Protein AF-A0A1I1K9H1-F1 (afdb_monomer_lite)

Sequence (84 aa):
MATPRFLTLDDVAETLNVSWSQAYALVRRKELIAIQIGGRGQWRVERDELERFIQQKYAEARGTTPPPEPSRAEAGVEGRTQDA

Structure (mmCIF, N/CA/C/O backbone):
data_AF-A0A1I1K9H1-F1
#
_entry.id   AF-A0A1I1K9H1-F1
#
loop_
_atom_site.group_PDB
_atom_site.id
_atom_site.type_symbol
_atom_site.label_atom_id
_atom_site.label_alt_id
_atom_site.label_comp_id
_atom_site.label_asym_id
_atom_site.label_entity_id
_atom_site.label_seq_id
_atom_site.pdbx_PDB_ins_code
_atom_site.Cartn_x
_atom_site.Cartn_y
_atom_site.Cartn_z
_atom_site.occupancy
_atom_site.B_iso_or_equiv
_atom_site.auth_seq_id
_atom_site.auth_comp_id
_atom_site.auth_asym_id
_atom_site.auth_atom_id
_atom_site.pdbx_PDB_model_num
ATOM 1 N N . MET A 1 1 ? -16.241 0.654 -19.502 1.00 49.34 1 MET A N 1
ATOM 2 C CA . MET A 1 1 ? -14.803 1.007 -19.522 1.00 49.34 1 MET A CA 1
ATOM 3 C C . MET A 1 1 ? -14.062 -0.070 -18.748 1.00 49.34 1 MET A C 1
ATOM 5 O O . MET A 1 1 ? -14.571 -0.473 -17.711 1.00 49.34 1 MET A O 1
ATOM 9 N N . ALA A 1 2 ? -12.955 -0.604 -19.266 1.00 74.94 2 ALA A N 1
ATOM 10 C CA . ALA A 1 2 ? -12.210 -1.660 -18.582 1.00 74.94 2 ALA A CA 1
ATOM 11 C C . ALA A 1 2 ? -11.412 -1.066 -17.414 1.00 74.94 2 ALA A C 1
ATOM 13 O O . ALA A 1 2 ? -10.630 -0.137 -17.602 1.00 74.94 2 ALA A O 1
ATOM 14 N N . THR A 1 3 ? -11.627 -1.593 -16.215 1.00 78.31 3 THR A N 1
ATOM 15 C CA . THR A 1 3 ? -10.903 -1.183 -15.013 1.00 78.31 3 THR A CA 1
ATOM 16 C C . THR A 1 3 ? -9.483 -1.772 -15.044 1.00 78.31 3 THR A C 1
ATOM 18 O O . THR A 1 3 ? -9.347 -2.983 -15.232 1.00 78.31 3 THR A O 1
ATOM 21 N N . PRO A 1 4 ? -8.411 -0.975 -14.865 1.00 89.69 4 PRO A N 1
ATOM 22 C CA . PRO A 1 4 ? -7.043 -1.485 -14.938 1.00 89.69 4 PRO A CA 1
ATOM 23 C C . PRO A 1 4 ? -6.760 -2.481 -13.805 1.00 89.69 4 PRO A C 1
ATOM 25 O O . PRO A 1 4 ? -7.157 -2.255 -12.656 1.00 89.69 4 PRO A O 1
ATOM 28 N N . ARG A 1 5 ? -6.065 -3.579 -14.134 1.00 94.88 5 ARG A N 1
ATOM 29 C CA . ARG A 1 5 ? -5.676 -4.633 -13.177 1.00 94.88 5 ARG A CA 1
ATOM 30 C C . ARG A 1 5 ? -4.568 -4.181 -12.225 1.00 94.88 5 ARG A C 1
ATOM 32 O O . ARG A 1 5 ? -4.605 -4.511 -11.046 1.00 94.88 5 ARG A O 1
ATOM 39 N N . PHE A 1 6 ? -3.601 -3.429 -12.742 1.00 96.75 6 PHE A N 1
ATOM 40 C CA . PHE A 1 6 ? -2.466 -2.919 -11.980 1.00 96.75 6 PHE A CA 1
ATOM 41 C C . PHE A 1 6 ? -2.595 -1.414 -11.776 1.00 96.75 6 PHE A C 1
ATOM 43 O O . PHE A 1 6 ? -2.866 -0.679 -12.723 1.00 96.75 6 PHE A O 1
ATOM 50 N N . LEU A 1 7 ? -2.366 -0.989 -10.543 1.00 96.69 7 LEU A N 1
ATOM 51 C CA . LEU A 1 7 ? -2.419 0.380 -10.061 1.00 96.69 7 LEU A CA 1
ATOM 52 C C . LEU A 1 7 ? -1.002 0.923 -9.873 1.00 96.69 7 LEU A C 1
ATOM 54 O O . LEU A 1 7 ? -0.080 0.192 -9.488 1.00 96.69 7 LEU A O 1
ATOM 58 N N . THR A 1 8 ? -0.825 2.210 -10.145 1.00 96.81 8 THR A N 1
ATOM 59 C CA . THR A 1 8 ? 0.371 2.953 -9.740 1.00 96.81 8 THR A CA 1
ATOM 60 C C . THR A 1 8 ? 0.304 3.299 -8.250 1.00 96.81 8 THR A C 1
ATOM 62 O O . THR A 1 8 ? -0.744 3.184 -7.619 1.00 96.81 8 THR A O 1
ATOM 65 N N . LEU A 1 9 ? 1.427 3.722 -7.661 1.00 97.06 9 LEU A N 1
ATOM 66 C CA . LEU A 1 9 ? 1.413 4.213 -6.278 1.00 97.06 9 LEU A CA 1
ATOM 67 C C . LEU A 1 9 ? 0.602 5.505 -6.127 1.00 97.06 9 LEU A C 1
ATOM 69 O O . LEU A 1 9 ? 0.039 5.722 -5.060 1.00 97.06 9 LEU A O 1
ATOM 73 N N . ASP A 1 10 ? 0.508 6.314 -7.183 1.00 97.62 10 ASP A N 1
ATOM 74 C CA . ASP A 1 10 ? -0.363 7.486 -7.233 1.00 97.62 10 ASP A CA 1
ATOM 75 C C . ASP A 1 10 ? -1.841 7.079 -7.146 1.00 97.62 10 ASP A C 1
ATOM 77 O O . ASP A 1 10 ? -2.544 7.560 -6.261 1.00 97.62 10 ASP A O 1
ATOM 81 N N . ASP A 1 11 ? -2.281 6.104 -7.953 1.00 97.56 11 ASP A N 1
ATOM 82 C CA . ASP A 1 11 ? -3.664 5.593 -7.901 1.00 97.56 11 ASP A CA 1
ATOM 83 C C . ASP A 1 11 ? -4.007 5.008 -6.517 1.00 97.56 11 ASP A C 1
ATOM 85 O O . ASP A 1 11 ? -5.114 5.170 -6.003 1.00 97.56 11 ASP A O 1
ATOM 89 N N . VAL A 1 12 ? -3.054 4.306 -5.894 1.00 97.81 12 VAL A N 1
ATOM 90 C CA . VAL A 1 12 ? -3.215 3.742 -4.543 1.00 97.81 12 VAL A CA 1
ATOM 91 C C . VAL A 1 12 ? -3.317 4.849 -3.495 1.00 97.81 12 VAL A C 1
ATOM 93 O O . VAL A 1 12 ? -4.157 4.766 -2.599 1.00 97.81 12 VAL A O 1
ATOM 96 N N . ALA A 1 13 ? -2.470 5.875 -3.596 1.00 98.31 13 ALA A N 1
ATOM 97 C CA . ALA A 1 13 ? -2.478 7.015 -2.690 1.00 98.31 13 ALA A CA 1
ATOM 98 C C . ALA A 1 13 ? -3.808 7.776 -2.765 1.00 98.31 13 ALA A C 1
ATOM 100 O O . ALA A 1 13 ? -4.390 8.082 -1.725 1.00 98.31 13 ALA A O 1
ATOM 101 N N . GLU A 1 14 ? -4.325 7.993 -3.976 1.00 97.88 14 GLU A N 1
ATOM 102 C CA . GLU A 1 14 ? -5.646 8.580 -4.201 1.00 97.88 14 GLU A CA 1
ATOM 103 C C . GLU A 1 14 ? -6.757 7.704 -3.606 1.00 97.88 14 GLU A C 1
ATOM 105 O O . GLU A 1 14 ? -7.579 8.187 -2.830 1.00 97.88 14 GLU A O 1
ATOM 110 N N . THR A 1 15 ? -6.737 6.397 -3.887 1.00 97.00 15 THR A N 1
ATOM 111 C CA . THR A 1 15 ? -7.774 5.456 -3.426 1.00 97.00 15 THR A CA 1
ATOM 112 C C . THR A 1 15 ? -7.853 5.378 -1.900 1.00 97.00 15 THR A C 1
ATOM 114 O O . THR A 1 15 ? -8.942 5.351 -1.332 1.00 97.00 15 THR A O 1
ATOM 117 N N . LEU A 1 16 ? -6.703 5.337 -1.223 1.00 97.38 16 LEU A N 1
ATOM 118 C CA . LEU A 1 16 ? -6.631 5.273 0.238 1.00 97.38 16 LEU A CA 1
ATOM 119 C C . LEU A 1 16 ? -6.686 6.656 0.904 1.00 97.38 16 LEU A C 1
ATOM 121 O O . LEU A 1 16 ? -6.681 6.729 2.133 1.00 97.38 16 LEU A O 1
ATOM 125 N N . ASN A 1 17 ? -6.731 7.735 0.117 1.00 98.12 17 ASN A N 1
ATOM 126 C CA . ASN A 1 17 ? -6.671 9.119 0.580 1.00 98.12 17 ASN A CA 1
ATOM 127 C C . ASN A 1 17 ? -5.472 9.387 1.515 1.00 98.12 17 ASN A C 1
ATOM 129 O O . ASN A 1 17 ? -5.606 9.917 2.620 1.00 98.12 17 ASN A O 1
ATOM 133 N N . VAL A 1 18 ? -4.282 8.982 1.069 1.00 98.00 18 VAL A N 1
ATOM 134 C CA . VAL A 1 18 ? -3.002 9.161 1.771 1.00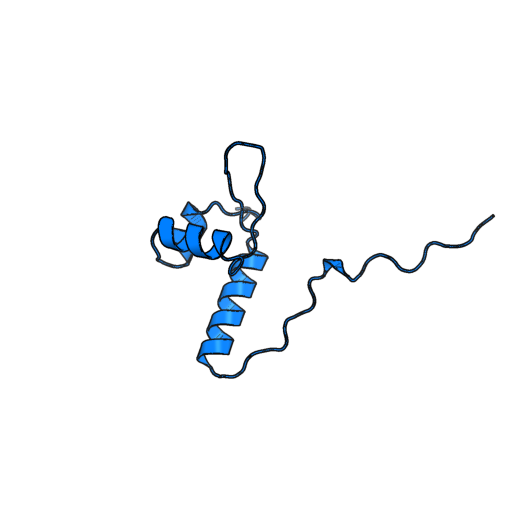 98.00 18 VAL A CA 1
ATOM 135 C C . VAL A 1 18 ? -1.978 9.829 0.858 1.00 98.00 18 VAL A C 1
ATOM 137 O O . VAL A 1 18 ? -2.163 9.933 -0.350 1.00 98.00 18 VAL A O 1
ATOM 140 N N . SER A 1 19 ? -0.851 10.269 1.419 1.00 98.38 19 SER A N 1
ATOM 141 C CA . SER A 1 19 ? 0.257 10.758 0.593 1.00 98.38 19 SER A CA 1
ATOM 142 C C . SER A 1 19 ? 0.923 9.623 -0.197 1.00 98.38 19 SER A C 1
ATOM 144 O O . SER A 1 19 ? 1.002 8.480 0.263 1.00 98.38 19 SER A O 1
ATOM 146 N N . TRP A 1 20 ? 1.516 9.958 -1.346 1.00 97.31 20 TRP A N 1
ATOM 147 C CA . TRP A 1 20 ? 2.322 9.019 -2.134 1.00 97.31 20 TRP A CA 1
ATOM 148 C C . TRP A 1 20 ? 3.425 8.352 -1.302 1.00 97.31 20 TRP A C 1
ATOM 150 O O . TRP A 1 20 ? 3.621 7.139 -1.360 1.00 97.31 20 TRP A O 1
ATOM 160 N N . SER A 1 21 ? 4.110 9.129 -0.456 1.00 97.88 21 SER A N 1
ATOM 161 C CA . SER A 1 21 ? 5.158 8.629 0.439 1.00 97.88 21 SER A CA 1
ATOM 162 C C . SER A 1 21 ? 4.640 7.576 1.421 1.00 97.88 21 SER A C 1
ATOM 164 O O . SER A 1 21 ? 5.357 6.621 1.720 1.00 97.88 21 SER A O 1
ATOM 166 N N . GLN A 1 22 ? 3.398 7.708 1.900 1.00 98.19 22 GLN A N 1
ATOM 167 C CA . GLN A 1 22 ? 2.765 6.693 2.745 1.00 98.19 22 GLN A CA 1
ATOM 168 C C . GLN A 1 22 ? 2.431 5.428 1.950 1.00 98.19 22 GLN A C 1
ATOM 170 O O . GLN A 1 22 ? 2.765 4.337 2.413 1.00 98.19 22 GLN A O 1
ATOM 175 N N . ALA A 1 23 ? 1.858 5.553 0.749 1.00 97.81 23 ALA A N 1
ATOM 176 C CA . ALA A 1 23 ? 1.602 4.406 -0.127 1.00 97.81 23 ALA A CA 1
ATOM 177 C C . ALA A 1 23 ? 2.903 3.646 -0.456 1.00 97.81 23 ALA A C 1
ATOM 179 O O . ALA A 1 23 ? 2.984 2.424 -0.320 1.00 97.81 23 ALA A O 1
ATOM 180 N N . TYR A 1 24 ? 3.972 4.374 -0.783 1.00 96.81 24 TYR A N 1
ATOM 181 C CA . TYR A 1 24 ? 5.300 3.806 -0.993 1.00 96.81 24 TYR A CA 1
ATOM 182 C C . TYR A 1 24 ? 5.853 3.109 0.258 1.00 96.81 24 TYR A C 1
ATOM 184 O O . TYR A 1 24 ? 6.417 2.018 0.163 1.00 96.81 24 TYR A O 1
ATOM 192 N N . ALA A 1 25 ? 5.676 3.700 1.443 1.00 98.06 25 ALA A N 1
ATOM 193 C CA . ALA A 1 25 ? 6.119 3.103 2.699 1.00 98.06 25 ALA A CA 1
ATOM 194 C C . ALA A 1 25 ? 5.387 1.790 3.018 1.00 98.06 25 ALA A C 1
ATOM 196 O O . ALA A 1 25 ? 6.008 0.892 3.585 1.00 98.06 25 ALA A O 1
ATOM 197 N N . LEU A 1 26 ? 4.101 1.654 2.669 1.00 97.31 26 LEU A N 1
ATOM 198 C CA . LEU A 1 26 ? 3.362 0.389 2.809 1.00 97.31 26 LEU A CA 1
ATOM 199 C C . LEU A 1 26 ? 4.005 -0.716 1.963 1.00 97.31 26 LEU A C 1
ATOM 201 O O . LEU A 1 26 ? 4.299 -1.797 2.471 1.00 97.31 26 LEU A O 1
ATOM 205 N N . VAL A 1 27 ? 4.318 -0.416 0.701 1.00 96.81 27 VAL A N 1
ATOM 206 C CA . VAL A 1 27 ? 4.979 -1.367 -0.206 1.00 96.81 27 VAL A CA 1
ATOM 207 C C . VAL A 1 27 ? 6.391 -1.711 0.266 1.00 96.81 27 VAL A C 1
ATOM 209 O O . VAL A 1 27 ? 6.772 -2.879 0.327 1.00 96.81 27 VAL A O 1
ATOM 212 N N . ARG A 1 28 ? 7.177 -0.710 0.673 1.00 95.88 28 ARG A N 1
ATOM 213 C CA . ARG A 1 28 ? 8.548 -0.916 1.169 1.00 95.88 28 ARG A CA 1
ATOM 214 C C . ARG A 1 28 ? 8.603 -1.765 2.436 1.00 95.88 28 ARG A C 1
ATOM 216 O O . ARG A 1 28 ? 9.553 -2.528 2.594 1.00 95.88 28 ARG A O 1
ATOM 223 N N . ARG A 1 29 ? 7.604 -1.645 3.314 1.00 96.69 29 ARG A N 1
ATOM 224 C CA . ARG A 1 29 ? 7.452 -2.468 4.526 1.00 96.69 29 ARG A CA 1
ATOM 225 C C . ARG A 1 29 ? 6.819 -3.834 4.253 1.00 96.69 29 ARG A C 1
ATOM 227 O O . ARG A 1 29 ? 6.694 -4.621 5.182 1.00 96.69 29 ARG A O 1
ATOM 234 N N . LYS A 1 30 ? 6.463 -4.129 2.995 1.00 95.50 30 LYS A N 1
ATOM 235 C CA . LYS A 1 30 ? 5.725 -5.331 2.576 1.00 95.50 30 LYS A CA 1
ATOM 236 C C . LYS A 1 30 ? 4.352 -5.471 3.251 1.00 95.50 30 LYS A C 1
ATOM 238 O O . LYS A 1 30 ? 3.829 -6.573 3.341 1.00 95.50 30 LYS A O 1
ATOM 243 N N . GLU A 1 31 ? 3.770 -4.363 3.711 1.00 95.62 31 GLU A N 1
ATOM 244 C CA . GLU A 1 31 ? 2.402 -4.332 4.249 1.00 95.62 31 GLU A CA 1
ATOM 245 C C . GLU A 1 31 ? 1.362 -4.350 3.124 1.00 95.62 31 GLU A C 1
ATOM 247 O O . GLU A 1 31 ? 0.263 -4.859 3.310 1.00 95.62 31 GLU A O 1
ATOM 252 N N . LEU A 1 32 ? 1.720 -3.816 1.953 1.00 97.25 32 LEU A N 1
ATOM 253 C CA . LEU A 1 32 ? 0.932 -3.896 0.728 1.00 97.25 32 LEU A CA 1
ATOM 254 C C . LEU A 1 32 ? 1.757 -4.604 -0.350 1.00 97.25 32 LEU A C 1
ATOM 256 O O . LEU A 1 32 ? 2.868 -4.169 -0.669 1.00 97.25 32 LEU A O 1
ATOM 260 N N . ILE A 1 33 ? 1.221 -5.693 -0.902 1.00 96.38 33 ILE A N 1
ATOM 261 C CA . ILE A 1 33 ? 1.900 -6.489 -1.925 1.00 96.38 33 ILE A CA 1
ATOM 262 C C . ILE A 1 33 ? 1.944 -5.713 -3.242 1.00 96.38 33 ILE A C 1
ATOM 264 O O . ILE A 1 33 ? 0.936 -5.223 -3.749 1.00 96.38 33 ILE A O 1
ATOM 268 N N . ALA A 1 34 ? 3.145 -5.603 -3.804 1.00 97.00 34 ALA A N 1
ATOM 269 C CA . ALA A 1 34 ? 3.385 -4.932 -5.069 1.00 97.00 34 ALA A CA 1
ATOM 270 C C . ALA A 1 34 ? 4.529 -5.610 -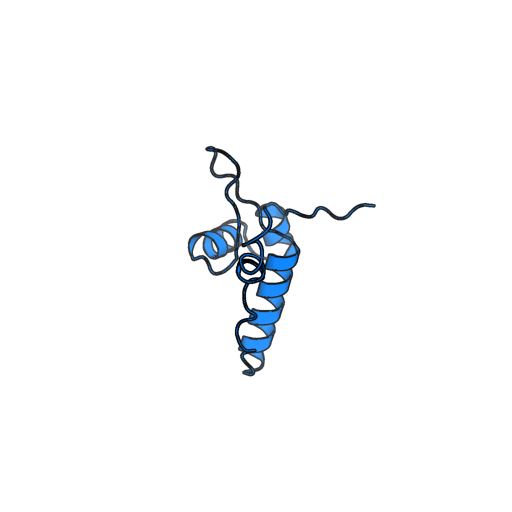5.821 1.00 97.00 34 ALA A C 1
ATOM 272 O O . ALA A 1 34 ? 5.468 -6.133 -5.217 1.00 97.00 34 ALA A O 1
ATOM 273 N N . ILE A 1 35 ? 4.484 -5.529 -7.146 1.00 95.81 35 ILE A N 1
ATOM 274 C CA . ILE A 1 35 ? 5.571 -5.959 -8.022 1.00 95.81 35 ILE A CA 1
ATOM 275 C C . ILE A 1 35 ? 6.373 -4.749 -8.491 1.00 95.81 35 ILE A C 1
ATOM 277 O O . ILE A 1 35 ? 5.819 -3.681 -8.760 1.00 95.81 35 ILE A O 1
ATOM 281 N N . GLN A 1 36 ? 7.686 -4.916 -8.614 1.00 95.31 36 GLN A N 1
ATOM 282 C CA . GLN A 1 36 ? 8.531 -3.934 -9.280 1.00 95.31 36 GLN A CA 1
ATOM 283 C C . GLN A 1 36 ? 8.672 -4.320 -10.751 1.00 95.31 36 GLN A C 1
ATOM 285 O O . GLN A 1 36 ? 9.123 -5.419 -11.068 1.00 95.31 36 GLN A O 1
ATOM 290 N N . ILE A 1 37 ? 8.280 -3.420 -11.652 1.00 91.38 37 ILE A N 1
ATOM 291 C CA . ILE A 1 37 ? 8.383 -3.646 -13.094 1.00 91.38 37 ILE A CA 1
ATOM 292 C C . ILE A 1 37 ? 9.619 -2.921 -13.628 1.00 91.38 37 ILE A C 1
ATOM 294 O O . ILE A 1 37 ? 9.696 -1.690 -13.634 1.00 91.38 37 ILE A O 1
ATOM 298 N N . GLY A 1 38 ? 10.586 -3.704 -14.107 1.00 89.25 38 GLY A N 1
ATOM 299 C CA . GLY A 1 38 ? 11.843 -3.206 -14.666 1.00 89.25 38 GLY A CA 1
ATOM 300 C C . GLY A 1 38 ? 12.782 -2.571 -13.631 1.00 89.25 38 GLY A C 1
ATOM 301 O O . GLY A 1 38 ? 12.547 -2.608 -12.428 1.00 89.25 38 GLY A O 1
ATOM 302 N N . GLY A 1 39 ? 13.873 -1.964 -14.109 1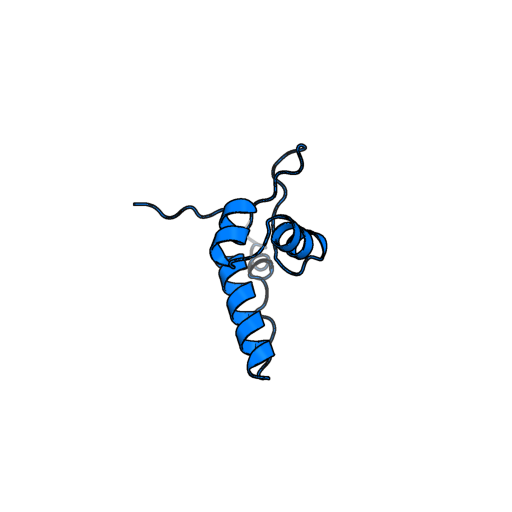.00 83.12 39 GLY A N 1
ATOM 303 C CA . GLY A 1 39 ? 14.962 -1.442 -13.266 1.00 83.12 39 GLY A CA 1
ATOM 304 C C . GLY A 1 39 ? 14.837 0.021 -12.822 1.00 83.12 39 GLY A C 1
ATOM 305 O O . GLY A 1 39 ? 15.829 0.606 -12.404 1.00 83.12 39 GLY A O 1
ATOM 306 N N . ARG A 1 40 ? 13.661 0.655 -12.952 1.00 83.00 40 ARG A N 1
ATOM 307 C CA . ARG A 1 40 ? 13.468 2.099 -12.666 1.00 83.00 40 ARG A CA 1
ATOM 308 C C . ARG A 1 40 ? 12.652 2.389 -11.403 1.00 83.00 40 ARG A C 1
ATOM 310 O O . ARG A 1 40 ? 12.087 3.469 -11.278 1.00 83.00 40 ARG A O 1
ATOM 317 N N . GLY A 1 41 ? 12.535 1.424 -10.491 1.00 85.94 41 GLY A N 1
ATOM 318 C CA . GLY A 1 41 ? 11.787 1.620 -9.245 1.00 85.94 41 GLY A CA 1
ATOM 319 C C . GLY A 1 41 ? 10.279 1.811 -9.441 1.00 85.94 41 GLY A C 1
ATOM 320 O O . GLY A 1 41 ? 9.618 2.375 -8.573 1.00 85.94 41 GLY A O 1
ATOM 321 N N . GLN A 1 42 ? 9.724 1.359 -10.570 1.00 93.81 42 GLN A N 1
ATOM 322 C CA . GLN A 1 42 ? 8.287 1.428 -10.815 1.00 93.81 42 GLN A CA 1
ATOM 323 C C . GLN A 1 42 ? 7.581 0.299 -10.074 1.00 93.81 42 GLN A C 1
ATOM 325 O O . GLN A 1 42 ? 7.730 -0.869 -10.425 1.00 93.81 42 GLN A O 1
ATOM 330 N N . TRP A 1 43 ? 6.788 0.660 -9.075 1.00 96.69 43 TRP A N 1
ATOM 331 C CA . TRP A 1 43 ? 5.939 -0.279 -8.355 1.00 96.69 43 TRP A CA 1
ATOM 332 C C . TRP A 1 43 ? 4.557 -0.348 -8.995 1.00 96.69 43 TRP A C 1
ATOM 334 O O . TRP A 1 43 ? 4.026 0.661 -9.477 1.00 96.69 43 TRP A O 1
ATOM 344 N N . ARG A 1 44 ? 3.989 -1.550 -9.025 1.00 97.00 44 ARG A N 1
ATOM 345 C CA . ARG A 1 44 ? 2.611 -1.808 -9.425 1.00 97.00 44 ARG A CA 1
ATOM 346 C C . ARG A 1 44 ? 1.934 -2.655 -8.371 1.00 97.00 44 ARG A C 1
ATOM 348 O O . ARG A 1 44 ? 2.451 -3.702 -7.989 1.00 97.00 44 ARG A O 1
ATOM 355 N N . VAL A 1 45 ? 0.782 -2.186 -7.928 1.00 97.69 45 VAL A N 1
ATOM 356 C CA . VAL A 1 45 ? -0.074 -2.895 -6.982 1.00 97.69 45 VAL A CA 1
ATOM 357 C C . VAL A 1 45 ? -1.195 -3.528 -7.782 1.00 97.69 45 VAL A C 1
ATOM 359 O O . VAL A 1 45 ? -1.815 -2.869 -8.613 1.00 97.69 45 VAL A O 1
ATOM 362 N N . GLU A 1 46 ? -1.441 -4.814 -7.592 1.00 97.75 46 GLU A N 1
ATOM 363 C CA . GLU A 1 46 ? -2.624 -5.432 -8.175 1.00 97.75 46 GLU A CA 1
ATOM 364 C C . GLU A 1 46 ? -3.873 -4.948 -7.435 1.00 97.75 46 GLU A C 1
ATOM 366 O O . GLU A 1 46 ? -3.872 -4.828 -6.212 1.00 97.75 46 GLU A O 1
ATOM 371 N N . ARG A 1 47 ? -4.949 -4.659 -8.169 1.00 96.38 47 ARG A N 1
ATOM 372 C CA . ARG A 1 47 ? -6.206 -4.186 -7.577 1.00 96.38 47 ARG A CA 1
ATOM 373 C C . ARG A 1 47 ? -6.718 -5.111 -6.477 1.00 96.38 47 ARG A C 1
ATOM 375 O O . ARG A 1 47 ? -7.118 -4.628 -5.424 1.00 96.38 47 ARG A O 1
ATOM 382 N N . ASP A 1 48 ? -6.686 -6.414 -6.727 1.00 96.31 48 ASP A N 1
ATOM 383 C CA . ASP A 1 48 ? -7.177 -7.412 -5.780 1.00 96.31 48 ASP A CA 1
ATOM 384 C C . ASP A 1 48 ? -6.318 -7.436 -4.505 1.00 96.31 48 ASP A C 1
ATOM 386 O O . ASP A 1 48 ? -6.846 -7.627 -3.416 1.00 96.31 48 ASP A O 1
ATOM 390 N N . GLU A 1 49 ? -5.015 -7.160 -4.610 1.00 97.19 49 GLU A N 1
ATOM 391 C CA . GLU A 1 49 ? -4.119 -7.039 -3.452 1.00 97.19 49 GLU A CA 1
ATOM 392 C C . GLU A 1 49 ? -4.393 -5.768 -2.636 1.00 97.19 49 GLU A C 1
ATOM 394 O O . GLU A 1 49 ? -4.375 -5.809 -1.405 1.00 97.19 49 GLU A O 1
ATOM 399 N N . LEU A 1 50 ? -4.711 -4.644 -3.294 1.00 97.50 50 LEU A N 1
ATOM 400 C CA . LEU A 1 50 ? -5.172 -3.440 -2.596 1.00 97.50 50 LEU A CA 1
ATOM 401 C C . LEU A 1 50 ? -6.482 -3.703 -1.844 1.00 97.50 50 LEU A C 1
ATOM 403 O O . LEU A 1 50 ? -6.612 -3.320 -0.682 1.00 97.50 50 LEU A O 1
ATOM 407 N N . GLU A 1 51 ? -7.433 -4.383 -2.482 1.00 96.62 51 GLU A N 1
ATOM 408 C CA . GLU A 1 51 ? -8.704 -4.737 -1.850 1.00 96.62 51 GLU A CA 1
ATOM 409 C C . GLU A 1 51 ? -8.486 -5.675 -0.653 1.00 96.62 51 GLU A C 1
ATOM 411 O O . GLU A 1 51 ? -8.994 -5.416 0.436 1.00 96.62 51 GLU A O 1
ATOM 416 N N . ARG A 1 52 ? -7.651 -6.714 -0.800 1.00 96.12 52 ARG A N 1
ATOM 417 C CA . ARG A 1 52 ? -7.263 -7.609 0.306 1.00 96.12 52 ARG A CA 1
ATOM 418 C C . ARG A 1 52 ? -6.662 -6.839 1.480 1.00 96.12 52 ARG A C 1
ATOM 420 O O . ARG A 1 52 ? -7.042 -7.084 2.624 1.00 96.12 52 ARG A O 1
ATOM 427 N N . PHE A 1 53 ? -5.769 -5.887 1.210 1.00 96.31 53 PHE A N 1
ATOM 428 C CA . PHE A 1 53 ? -5.198 -5.021 2.241 1.00 96.31 53 PHE A CA 1
ATOM 429 C C . PHE A 1 53 ? -6.281 -4.222 2.978 1.00 96.31 53 PHE A C 1
ATOM 431 O O . PHE A 1 53 ? -6.291 -4.191 4.209 1.00 96.31 53 PHE A O 1
ATOM 438 N N . ILE A 1 54 ? -7.222 -3.616 2.249 1.00 96.31 54 ILE A N 1
ATOM 439 C CA . ILE A 1 54 ? -8.339 -2.864 2.837 1.00 96.31 54 ILE A CA 1
ATOM 440 C C . ILE A 1 54 ? -9.184 -3.774 3.738 1.00 96.31 54 ILE A C 1
ATOM 442 O O . ILE A 1 54 ? -9.467 -3.416 4.884 1.00 96.31 54 ILE A O 1
ATOM 446 N N . GLN A 1 55 ? -9.535 -4.972 3.264 1.00 95.69 55 GLN A N 1
ATOM 447 C CA . GLN A 1 55 ? -10.310 -5.937 4.046 1.00 95.69 55 GLN A CA 1
ATOM 448 C C . GLN A 1 55 ? -9.577 -6.363 5.322 1.00 95.69 55 GLN A C 1
ATOM 450 O O . GLN A 1 55 ? -10.174 -6.356 6.402 1.00 95.69 55 GLN A O 1
ATOM 455 N N . GLN A 1 56 ? -8.277 -6.652 5.224 1.00 94.06 56 GLN A N 1
ATOM 456 C CA . GLN A 1 56 ? -7.428 -6.969 6.370 1.00 94.06 56 GLN A CA 1
ATOM 457 C C . GLN A 1 56 ? -7.423 -5.823 7.395 1.00 94.06 56 GLN A C 1
ATOM 459 O O . GLN A 1 56 ? -7.639 -6.062 8.583 1.00 94.06 56 GLN A O 1
ATOM 464 N N . LYS A 1 57 ? -7.272 -4.566 6.951 1.00 94.00 57 LYS A N 1
ATOM 465 C CA . LYS A 1 57 ? -7.308 -3.388 7.835 1.00 94.00 57 LYS A CA 1
ATOM 466 C C . LYS A 1 57 ? -8.652 -3.177 8.510 1.00 94.00 57 LYS A C 1
ATOM 468 O O . LYS A 1 57 ? -8.694 -2.867 9.701 1.00 94.00 57 LYS A O 1
ATOM 473 N N . TYR A 1 58 ? -9.753 -3.398 7.802 1.00 95.31 58 TYR A N 1
ATOM 474 C CA . TYR A 1 58 ? -11.071 -3.358 8.427 1.00 95.31 58 TYR A CA 1
ATOM 475 C C . TYR A 1 58 ? -11.253 -4.445 9.479 1.00 95.31 58 TYR A C 1
ATOM 477 O O . TYR A 1 58 ? -11.924 -4.231 10.486 1.00 95.31 58 TYR A O 1
ATOM 485 N N . ALA A 1 59 ? -10.690 -5.621 9.250 1.00 93.75 59 ALA A N 1
ATOM 486 C CA . ALA A 1 59 ? -10.865 -6.735 10.152 1.00 93.75 59 ALA A CA 1
ATOM 487 C C . ALA A 1 59 ? -9.983 -6.615 11.411 1.00 93.75 59 ALA A C 1
ATOM 489 O O . ALA A 1 59 ? -10.482 -6.832 12.518 1.00 93.75 59 ALA A O 1
ATOM 490 N N . GLU A 1 60 ? -8.751 -6.110 11.263 1.00 90.69 60 GLU A N 1
ATOM 491 C CA . GLU A 1 60 ? -7.917 -5.611 12.371 1.00 90.69 60 GLU A CA 1
ATOM 492 C C . GLU A 1 60 ? -8.677 -4.574 13.211 1.00 90.69 60 GLU A C 1
ATOM 494 O O . GLU A 1 60 ? -8.774 -4.712 14.429 1.00 90.69 60 GLU A 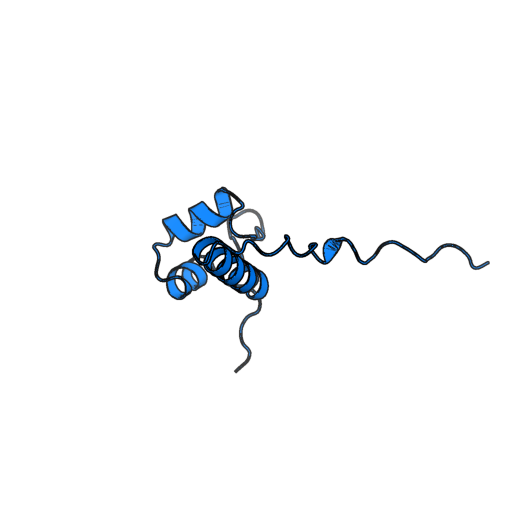O 1
ATOM 499 N N . ALA A 1 61 ? -9.287 -3.574 12.563 1.00 92.25 61 ALA A N 1
ATOM 500 C CA . ALA A 1 61 ? -10.050 -2.528 13.246 1.00 92.25 61 ALA A CA 1
ATOM 501 C C . ALA A 1 61 ? -11.294 -3.065 13.981 1.00 92.25 61 ALA A C 1
ATOM 503 O O . ALA A 1 61 ? -11.689 -2.518 15.009 1.00 92.25 61 ALA A O 1
ATOM 504 N N . ARG A 1 62 ? -11.903 -4.148 13.481 1.00 91.88 62 ARG A N 1
ATOM 505 C CA . ARG A 1 62 ? -13.025 -4.846 14.133 1.00 91.88 62 ARG A CA 1
ATOM 506 C C . ARG A 1 62 ? -12.584 -5.812 15.239 1.00 91.88 62 ARG A C 1
ATOM 508 O O . ARG A 1 62 ? -13.444 -6.411 15.878 1.00 91.88 62 ARG A O 1
ATOM 515 N N . GLY A 1 63 ? -11.280 -6.016 15.448 1.00 85.88 63 GLY A N 1
ATOM 516 C CA . GLY A 1 63 ? -10.752 -7.008 16.394 1.00 85.88 63 GLY A CA 1
ATOM 517 C C . GLY A 1 63 ? -11.029 -8.462 15.990 1.00 85.88 63 GLY A C 1
ATOM 518 O O . GLY A 1 63 ? -10.839 -9.376 16.786 1.00 85.88 63 GLY A O 1
ATOM 519 N N . THR A 1 64 ? -11.486 -8.684 14.757 1.00 71.31 64 THR A N 1
ATOM 520 C CA . THR A 1 64 ? -11.687 -10.007 14.167 1.00 71.31 64 THR A CA 1
ATOM 521 C C . THR A 1 64 ? -10.628 -10.146 13.094 1.00 71.31 64 THR A C 1
ATOM 523 O O . THR A 1 64 ? -10.891 -9.815 11.946 1.00 71.31 64 THR A O 1
ATOM 526 N N . THR A 1 65 ? -9.412 -10.553 13.452 1.00 58.47 65 THR A N 1
ATOM 527 C CA . THR A 1 65 ? -8.382 -10.838 12.447 1.00 58.47 65 THR A CA 1
ATOM 528 C C . THR A 1 65 ? -8.818 -12.087 11.673 1.00 58.47 65 THR A C 1
ATOM 530 O O . THR A 1 65 ? -8.858 -13.164 12.271 1.00 58.47 65 THR A O 1
ATOM 533 N N . PRO A 1 66 ? -9.197 -11.992 10.385 1.00 58.56 66 PRO A N 1
ATOM 534 C CA . PRO A 1 66 ? -9.507 -13.156 9.588 1.00 58.56 66 PRO A CA 1
ATOM 535 C C . PRO A 1 66 ? -8.204 -13.944 9.438 1.00 58.56 66 PRO A C 1
ATOM 537 O O . PRO A 1 66 ? -7.127 -13.340 9.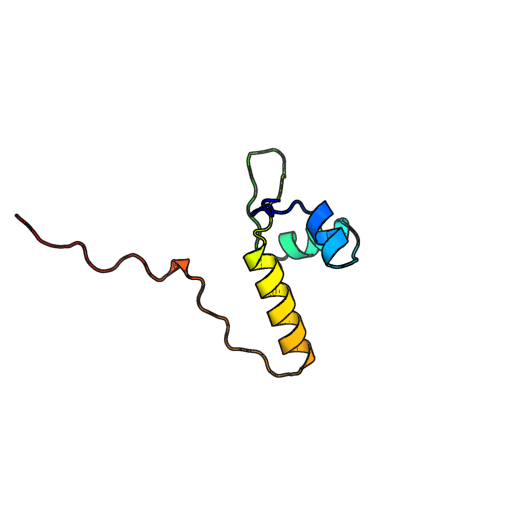369 1.00 58.56 66 PRO A O 1
ATOM 540 N N . PRO A 1 67 ? -8.267 -15.284 9.434 1.00 60.97 67 PRO A N 1
ATOM 541 C CA . PRO A 1 67 ? -7.089 -16.083 9.146 1.00 60.97 67 PRO A CA 1
ATOM 542 C C . PRO A 1 67 ? -6.484 -15.607 7.816 1.00 60.97 67 PRO A C 1
ATOM 544 O O . PRO A 1 67 ? -7.253 -15.315 6.895 1.00 60.97 67 PRO A O 1
ATOM 547 N N . PRO A 1 68 ? -5.145 -15.483 7.711 1.00 61.53 68 PRO A N 1
ATOM 548 C CA . PRO A 1 68 ? -4.513 -15.079 6.463 1.00 61.53 68 PRO A CA 1
ATOM 549 C C . PRO A 1 68 ? -4.982 -16.040 5.370 1.00 61.53 68 PRO A C 1
ATOM 551 O O . PRO A 1 68 ? -4.749 -17.246 5.469 1.00 61.53 68 PRO A O 1
ATOM 554 N N . GLU A 1 69 ? -5.698 -15.528 4.365 1.00 61.59 69 GLU A N 1
ATOM 555 C CA . GLU A 1 69 ? -6.071 -16.362 3.227 1.00 61.59 69 GLU A CA 1
ATOM 556 C C . GLU A 1 69 ? -4.779 -16.849 2.564 1.00 61.59 69 GLU A C 1
ATOM 558 O O . GLU A 1 69 ? -3.897 -16.024 2.290 1.00 61.59 69 GLU A O 1
ATOM 563 N N . PRO A 1 70 ? -4.626 -18.162 2.314 1.00 60.41 70 PRO A N 1
ATOM 5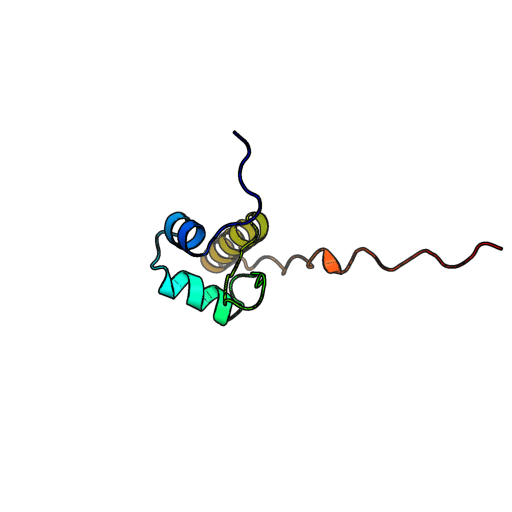64 C CA . PRO A 1 70 ? -3.446 -18.661 1.638 1.00 60.41 70 PRO A CA 1
ATOM 565 C C . PRO A 1 70 ? -3.361 -17.987 0.271 1.00 60.41 70 PRO A C 1
ATOM 567 O O . PRO A 1 70 ? -4.289 -18.046 -0.542 1.00 60.41 70 PRO A O 1
ATOM 570 N N . SER A 1 71 ? -2.234 -17.313 0.039 1.00 59.97 71 SER A N 1
ATOM 571 C CA . SER A 1 71 ? -1.848 -16.833 -1.280 1.00 59.97 71 SER A CA 1
ATOM 572 C C . SER A 1 71 ? -2.043 -17.977 -2.270 1.00 59.97 71 SER A C 1
ATOM 574 O O . SER A 1 71 ? -1.461 -19.052 -2.124 1.00 59.97 71 SER A O 1
ATOM 576 N N . ARG A 1 72 ? -2.861 -17.753 -3.302 1.00 58.66 72 ARG A N 1
ATOM 577 C CA . ARG A 1 72 ? -3.201 -18.754 -4.329 1.00 58.66 72 ARG A CA 1
ATOM 578 C C . ARG A 1 72 ? -1.976 -19.277 -5.110 1.00 58.66 72 ARG A C 1
ATOM 580 O O . ARG A 1 72 ? -2.125 -20.151 -5.958 1.00 58.66 72 ARG A O 1
ATOM 587 N N . ALA A 1 73 ? -0.769 -18.792 -4.809 1.00 54.47 73 ALA A N 1
ATOM 588 C CA . ALA A 1 73 ? 0.495 -19.331 -5.299 1.00 54.47 73 ALA A CA 1
ATOM 589 C C . ALA A 1 73 ? 0.770 -20.792 -4.873 1.00 54.47 73 ALA A C 1
ATOM 591 O O . ALA A 1 73 ? 1.611 -21.434 -5.494 1.00 54.47 73 ALA A O 1
ATOM 592 N N . GLU A 1 74 ? 0.058 -21.345 -3.885 1.00 51.56 74 GLU A N 1
ATOM 593 C CA . GLU A 1 74 ? 0.278 -22.728 -3.419 1.00 51.56 74 GLU A CA 1
ATOM 594 C C . GLU A 1 74 ? -0.609 -23.787 -4.113 1.00 51.56 74 GLU A C 1
ATOM 596 O O . GLU A 1 74 ? -0.413 -24.981 -3.918 1.00 51.56 74 GLU A O 1
ATOM 601 N N . ALA A 1 75 ? -1.553 -23.400 -4.979 1.00 53.78 75 ALA A N 1
ATOM 602 C CA . ALA A 1 75 ? -2.561 -24.323 -5.527 1.00 53.78 75 ALA A CA 1
ATOM 603 C C . ALA A 1 75 ? -2.190 -24.996 -6.870 1.00 53.78 75 ALA A C 1
ATOM 605 O O . ALA A 1 75 ? -3.081 -25.339 -7.647 1.00 53.78 75 ALA A O 1
ATOM 606 N N . GLY A 1 76 ? -0.904 -25.154 -7.202 1.00 53.41 76 GLY A N 1
ATOM 607 C CA . GLY A 1 76 ? -0.527 -25.513 -8.574 1.00 53.41 76 GLY A CA 1
ATOM 608 C C . GLY A 1 76 ? 0.769 -26.283 -8.787 1.00 53.41 76 GLY A C 1
ATOM 609 O O . GLY A 1 76 ? 1.417 -26.011 -9.790 1.00 53.41 76 GLY A O 1
ATOM 610 N N . VAL A 1 77 ? 1.157 -27.227 -7.920 1.00 57.22 77 VAL A N 1
ATOM 611 C CA . VAL A 1 77 ? 2.210 -28.214 -8.258 1.00 57.22 77 VAL A CA 1
ATOM 612 C C . VAL A 1 77 ? 1.931 -29.583 -7.621 1.00 57.22 77 VAL A C 1
ATOM 614 O O . VAL A 1 77 ? 2.769 -30.130 -6.922 1.00 57.22 77 VAL A O 1
ATOM 617 N N . GLU A 1 78 ? 0.768 -30.181 -7.871 1.00 56.19 78 GLU A N 1
ATOM 618 C CA . GLU A 1 78 ? 0.585 -31.624 -7.650 1.00 56.19 78 GLU A CA 1
ATOM 619 C C . GLU A 1 78 ? -0.209 -32.218 -8.817 1.00 56.19 78 GLU A C 1
ATOM 621 O O . GLU A 1 78 ? -1.316 -31.777 -9.119 1.00 56.19 78 GLU A O 1
ATOM 626 N N . GLY A 1 79 ? 0.383 -33.200 -9.507 1.00 55.72 79 GLY A N 1
ATOM 627 C CA . GLY A 1 79 ? -0.319 -34.020 -10.499 1.00 55.72 79 GLY A CA 1
ATOM 628 C C . GLY A 1 79 ? 0.107 -33.857 -11.961 1.00 55.72 79 GLY A C 1
ATOM 629 O O . GLY A 1 79 ? -0.744 -33.710 -12.834 1.00 55.72 79 GLY A O 1
ATOM 630 N N . ARG A 1 80 ? 1.404 -33.952 -12.280 1.00 58.09 80 ARG A N 1
ATOM 631 C CA . ARG A 1 80 ? 1.798 -34.519 -13.584 1.00 58.09 80 ARG A CA 1
ATOM 632 C C . ARG A 1 80 ? 3.045 -35.381 -13.452 1.00 58.09 80 ARG A C 1
ATOM 634 O O . ARG A 1 80 ? 4.106 -35.057 -13.975 1.00 58.09 80 ARG A O 1
ATOM 641 N N . THR A 1 81 ? 2.879 -36.499 -12.761 1.00 60.47 81 THR A N 1
ATOM 642 C CA . THR A 1 81 ? 3.739 -37.660 -12.963 1.00 60.47 81 THR A CA 1
ATOM 643 C C . THR A 1 81 ? 2.883 -38.745 -13.594 1.00 60.47 81 THR A C 1
ATOM 645 O O . THR A 1 81 ? 1.807 -39.038 -13.079 1.00 60.47 81 THR A O 1
ATOM 648 N N . GLN A 1 82 ? 3.440 -39.346 -14.649 1.00 50.78 82 GLN A N 1
ATOM 649 C CA . GLN A 1 82 ? 3.112 -40.651 -15.228 1.00 50.78 82 GLN A CA 1
ATOM 650 C C . GLN A 1 82 ? 2.133 -40.656 -16.418 1.00 50.78 82 GLN A C 1
ATOM 652 O O . GLN A 1 82 ? 0.927 -40.758 -16.243 1.00 50.78 82 GLN A O 1
ATOM 657 N N . ASP A 1 83 ? 2.700 -40.600 -17.630 1.00 46.16 83 ASP A N 1
ATOM 658 C CA . ASP A 1 83 ? 2.301 -41.483 -18.736 1.00 46.16 83 ASP A CA 1
ATOM 659 C C . ASP A 1 83 ? 3.479 -41.667 -19.722 1.00 46.16 83 ASP A C 1
ATOM 661 O O . ASP A 1 83 ? 4.219 -40.708 -19.968 1.00 46.16 83 ASP A O 1
ATOM 665 N N . ALA A 1 84 ? 3.592 -42.894 -20.249 1.00 46.12 84 ALA A N 1
ATOM 666 C CA . ALA A 1 84 ? 4.593 -43.498 -21.152 1.00 46.12 84 ALA A CA 1
ATOM 667 C C . ALA A 1 84 ? 5.945 -43.959 -20.567 1.00 46.12 84 ALA A C 1
ATOM 669 O O . ALA A 1 84 ? 6.876 -43.137 -20.407 1.00 46.12 84 ALA A O 1
#

InterPro domains:
  IPR009061 Putative DNA-binding domain superfamily [SSF46955] (5-65)
  IPR010093 SinI-like, DNA-binding domain [TIGR01764] (6-56)
  IPR041657 Helix-turn-helix domain, group 17 [PF12728] (6-57)

Organism: NCBI:txid1225127

Secondary structure (DSSP, 8-state):
-PPPSEE-HHHHHHHHT--HHHHHHHHHTTSS--EEETTTTEEEEEHHHHHHHHHHHHHHHTT--PPPPPPGGGSS-S------

Foldseek 3Di:
DDDDQKDWLVRLCVVVVHDSVVSVVCVVVVLQDWDQDDDPRTTIGGPVSSVVSVVQVVCVVVVNRDDPDPDCPVVDPDDPDDDD

Radius of gyration: 16.5 Å; chains: 1; bounding box: 30×54×38 Å

pLDDT: mean 84.71, std 17.5, range [46.12, 98.38]